Protein AF-Q5F722-F1 (afdb_monomer_lite)

Structure (mmCIF, N/CA/C/O backbone):
data_AF-Q5F722-F1
#
_entry.id   AF-Q5F722-F1
#
loop_
_atom_site.group_PDB
_atom_site.id
_atom_site.type_symbol
_atom_site.label_atom_id
_atom_site.label_alt_id
_atom_site.label_comp_id
_atom_site.label_asym_id
_atom_site.label_entity_id
_atom_site.label_seq_id
_atom_site.pdbx_PDB_ins_code
_at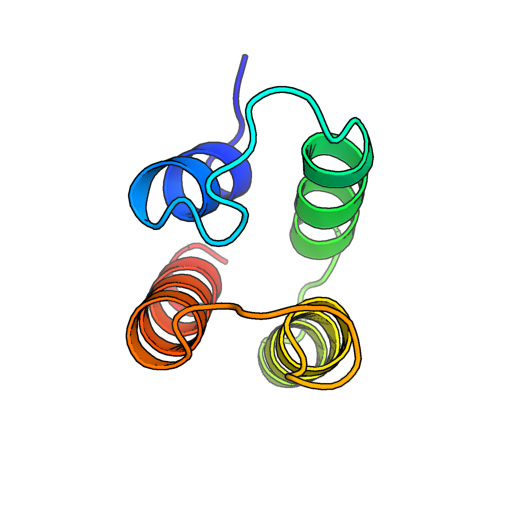om_site.Cartn_x
_atom_site.Cartn_y
_atom_site.Cartn_z
_atom_site.occupancy
_atom_site.B_iso_or_equiv
_atom_site.auth_seq_id
_atom_site.auth_comp_id
_atom_site.auth_asym_id
_atom_site.auth_atom_id
_atom_site.pdbx_PDB_model_num
ATOM 1 N N . MET A 1 1 ? -11.275 19.360 -1.408 1.00 77.75 1 MET A N 1
ATOM 2 C CA . MET A 1 1 ? -10.351 19.105 -0.278 1.00 77.75 1 MET A CA 1
ATOM 3 C C . MET A 1 1 ? -9.972 17.644 -0.359 1.00 77.75 1 MET A C 1
ATOM 5 O O . MET A 1 1 ? -10.895 16.844 -0.442 1.00 77.75 1 MET A O 1
ATOM 9 N N . LYS A 1 2 ? -8.676 17.313 -0.399 1.00 77.94 2 LYS A N 1
ATOM 10 C CA . LYS A 1 2 ? -8.243 15.911 -0.459 1.00 77.94 2 LYS A CA 1
ATOM 11 C C . LYS A 1 2 ? -8.582 15.202 0.860 1.00 77.94 2 LYS A C 1
ATOM 13 O O . LYS A 1 2 ? -8.301 15.754 1.928 1.00 77.94 2 LYS A O 1
ATOM 18 N N . ASN A 1 3 ? -9.234 14.041 0.786 1.00 85.75 3 ASN A N 1
ATOM 19 C CA . ASN A 1 3 ? -9.468 13.177 1.948 1.00 85.75 3 ASN A CA 1
ATOM 20 C C . ASN A 1 3 ? -8.151 12.498 2.385 1.00 85.75 3 ASN A C 1
ATOM 22 O O . ASN A 1 3 ? -7.127 12.657 1.726 1.00 85.75 3 ASN A O 1
ATOM 26 N N . GLU A 1 4 ? -8.147 11.785 3.513 1.00 90.75 4 GLU A N 1
ATOM 27 C CA . GLU A 1 4 ? -6.905 11.194 4.037 1.00 90.75 4 GLU A CA 1
ATOM 28 C C . GLU A 1 4 ? -6.297 10.153 3.084 1.00 90.75 4 GLU A C 1
ATOM 30 O O . GLU A 1 4 ? -5.092 10.166 2.855 1.00 90.75 4 GLU A O 1
ATOM 35 N N . ILE A 1 5 ? -7.131 9.346 2.421 1.00 91.38 5 ILE A N 1
ATOM 36 C CA . ILE A 1 5 ? -6.692 8.370 1.412 1.00 91.38 5 ILE A CA 1
ATOM 37 C C . ILE A 1 5 ? -6.008 9.070 0.230 1.00 91.38 5 ILE A C 1
ATOM 39 O O . ILE A 1 5 ? -4.927 8.665 -0.182 1.00 91.38 5 ILE A O 1
ATOM 43 N N . GLN A 1 6 ? -6.576 10.179 -0.248 1.00 88.00 6 GLN A N 1
ATOM 44 C CA . GLN A 1 6 ? -5.992 11.022 -1.296 1.00 88.00 6 GLN A CA 1
ATOM 45 C C . GLN A 1 6 ? -4.717 11.753 -0.855 1.00 88.00 6 GLN A C 1
ATOM 47 O O . GLN A 1 6 ? -4.001 12.279 -1.689 1.00 88.00 6 GLN A O 1
ATOM 52 N N . LYS A 1 7 ? -4.412 11.879 0.436 1.00 90.31 7 LYS A N 1
ATOM 53 C CA . LYS A 1 7 ? -3.098 12.404 0.850 1.00 90.31 7 LYS A CA 1
ATOM 54 C C . LYS A 1 7 ? -2.056 11.297 0.884 1.00 90.31 7 LYS A C 1
ATOM 56 O O . LYS A 1 7 ? -0.900 11.534 0.553 1.00 90.31 7 LYS A O 1
ATOM 61 N N . ILE A 1 8 ? -2.468 10.100 1.295 1.00 93.12 8 ILE A N 1
ATOM 62 C CA . ILE A 1 8 ? -1.591 8.933 1.340 1.00 93.12 8 ILE A CA 1
ATOM 63 C C . ILE A 1 8 ? -1.196 8.535 -0.079 1.00 93.12 8 ILE A C 1
ATOM 65 O O . ILE A 1 8 ? -0.013 8.386 -0.355 1.00 93.12 8 ILE A O 1
ATOM 69 N N . MET A 1 9 ? -2.152 8.427 -1.001 1.00 89.81 9 MET A N 1
ATOM 70 C CA . MET A 1 9 ? -1.829 8.075 -2.383 1.00 89.81 9 MET A CA 1
ATOM 71 C C . MET A 1 9 ? -0.947 9.151 -3.059 1.00 89.81 9 MET A C 1
ATOM 73 O O . MET A 1 9 ? 0.002 8.792 -3.745 1.00 89.81 9 MET A O 1
ATOM 77 N N . ASP A 1 10 ? -1.162 10.446 -2.780 1.00 87.50 10 ASP A N 1
ATOM 78 C CA . ASP A 1 10 ? -0.315 11.552 -3.272 1.00 87.50 10 ASP A CA 1
ATOM 79 C C . ASP A 1 10 ? 1.134 11.424 -2.781 1.00 87.50 10 ASP A C 1
ATOM 81 O O . ASP A 1 10 ? 2.072 11.762 -3.493 1.00 87.50 10 ASP A O 1
ATOM 85 N N . LYS A 1 11 ? 1.320 10.990 -1.529 1.00 91.38 11 LYS A N 1
ATOM 86 C CA . LYS A 1 11 ? 2.638 10.862 -0.897 1.00 91.38 11 LYS A CA 1
ATOM 87 C C . LYS A 1 11 ? 3.499 9.803 -1.584 1.00 91.38 11 LYS A C 1
ATOM 89 O O . LYS A 1 11 ? 4.713 9.977 -1.646 1.00 91.38 11 LYS A O 1
ATOM 94 N N . TYR A 1 12 ? 2.885 8.708 -2.022 1.00 91.31 12 TYR A N 1
ATOM 95 C CA . TYR A 1 12 ? 3.587 7.599 -2.670 1.00 91.31 12 TYR A CA 1
ATOM 96 C C . TYR A 1 12 ? 3.640 7.721 -4.190 1.00 91.31 12 TYR A C 1
ATOM 98 O O . TYR A 1 12 ? 4.415 6.990 -4.799 1.00 91.31 12 TYR A O 1
ATOM 106 N N . ASP A 1 13 ? 2.826 8.614 -4.764 1.00 84.12 13 ASP A N 1
ATOM 107 C CA . ASP A 1 13 ? 2.728 8.911 -6.196 1.00 84.12 13 ASP A CA 1
ATOM 108 C C . ASP A 1 13 ? 2.922 7.671 -7.084 1.00 84.12 13 ASP A C 1
ATOM 110 O O . ASP A 1 13 ? 3.871 7.584 -7.865 1.00 84.12 13 ASP A O 1
ATOM 114 N N . PR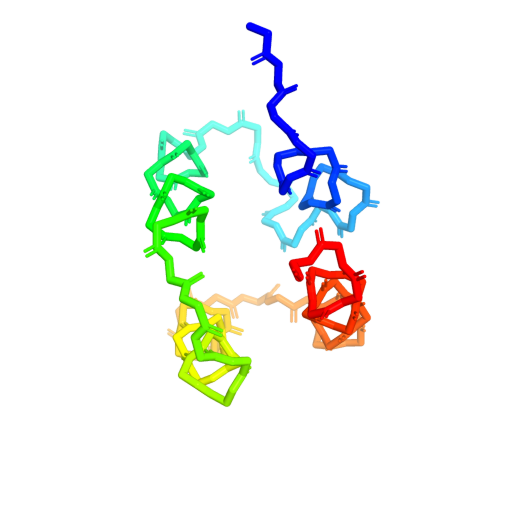O A 1 14 ? 2.061 6.646 -6.946 1.00 75.56 14 PRO A N 1
ATOM 115 C CA . PRO A 1 14 ? 2.295 5.392 -7.645 1.00 75.56 14 PRO A CA 1
ATOM 116 C C . PRO A 1 14 ? 2.270 5.571 -9.171 1.00 75.56 14 PRO A C 1
ATOM 118 O O . PRO A 1 14 ? 2.964 4.839 -9.871 1.00 75.56 14 PRO A O 1
ATOM 121 N N . TRP A 1 15 ? 1.533 6.557 -9.695 1.00 74.88 15 TRP A N 1
ATOM 122 C CA . TRP A 1 15 ? 1.320 6.728 -11.134 1.00 74.88 15 TRP A CA 1
ATOM 123 C C . TRP A 1 15 ? 2.356 7.607 -11.839 1.00 74.88 15 TRP A C 1
ATOM 125 O O . TRP A 1 15 ? 2.443 7.489 -13.055 1.00 74.88 15 TRP A O 1
ATOM 135 N N . HIS A 1 16 ? 3.136 8.447 -11.141 1.00 68.25 16 HIS A N 1
ATOM 136 C CA . HIS A 1 16 ? 4.160 9.343 -11.719 1.00 68.25 16 HIS A CA 1
ATOM 137 C C . HIS A 1 16 ? 3.684 10.261 -12.880 1.00 68.25 16 HIS A C 1
ATOM 139 O O . HIS A 1 16 ? 4.492 10.989 -13.461 1.00 68.25 16 HIS A O 1
ATOM 145 N N . GLU A 1 17 ? 2.396 10.238 -13.242 1.00 60.66 17 GLU A N 1
ATOM 146 C CA . GLU A 1 17 ? 1.791 10.965 -14.358 1.00 60.66 17 GLU A CA 1
ATOM 147 C C . GLU A 1 17 ? 0.651 11.857 -13.849 1.00 60.66 17 GLU A C 1
ATOM 149 O O . GLU A 1 17 ? -0.274 11.406 -13.171 1.00 60.66 17 GLU A O 1
ATOM 154 N N . ASP A 1 18 ? 0.712 13.138 -14.218 1.00 54.22 18 ASP A N 1
ATOM 155 C CA . ASP A 1 18 ? -0.066 14.236 -13.627 1.00 54.22 18 ASP A CA 1
ATOM 156 C C . ASP A 1 18 ? -1.594 14.198 -13.870 1.00 54.22 18 ASP A C 1
ATOM 158 O O . ASP A 1 18 ? -2.306 15.038 -13.320 1.00 54.22 18 ASP A O 1
ATOM 162 N N . ASP A 1 19 ? -2.137 13.281 -14.683 1.00 57.47 19 ASP A N 1
ATOM 163 C CA . ASP A 1 19 ? -3.448 13.519 -15.319 1.00 57.47 19 ASP A CA 1
ATOM 164 C C . ASP A 1 19 ? -4.421 12.323 -15.379 1.00 57.47 19 ASP A C 1
ATOM 166 O O . ASP A 1 19 ? -5.307 12.256 -16.240 1.00 57.47 19 ASP A O 1
ATOM 170 N N . PHE A 1 20 ? -4.335 11.373 -14.443 1.00 61.28 20 PHE A N 1
ATOM 171 C CA . PHE A 1 20 ? -5.301 10.270 -14.397 1.00 61.28 20 PHE A CA 1
ATOM 172 C C . PHE A 1 20 ? -6.485 10.580 -13.465 1.00 61.28 20 PHE A C 1
ATOM 174 O O . PHE A 1 20 ? -6.422 10.389 -12.251 1.00 61.28 20 PHE A O 1
ATOM 181 N N . LYS A 1 21 ? -7.617 11.012 -14.052 1.00 63.47 21 LYS A N 1
ATOM 182 C CA . LYS A 1 21 ? -8.923 11.203 -13.369 1.00 63.47 21 LYS A CA 1
ATOM 183 C C . LYS A 1 21 ? -9.305 10.059 -12.420 1.00 63.47 21 LYS A C 1
ATOM 185 O O . LYS A 1 21 ? -10.002 10.289 -11.436 1.00 63.47 21 LYS A O 1
ATOM 190 N N . SER A 1 22 ? -8.832 8.847 -12.691 1.00 68.69 22 SER A N 1
ATOM 191 C CA . SER A 1 22 ? -9.129 7.652 -11.904 1.00 68.69 22 SER A CA 1
ATOM 192 C C . SER A 1 22 ? -8.563 7.694 -10.485 1.00 68.69 22 SER A C 1
ATOM 194 O O . SER A 1 22 ? -9.028 6.942 -9.638 1.00 68.69 22 SER A O 1
ATOM 196 N N . TYR A 1 23 ? -7.614 8.586 -10.186 1.00 76.19 23 TYR A N 1
ATOM 197 C CA . TYR A 1 23 ? -7.106 8.773 -8.828 1.00 76.19 23 TYR A CA 1
ATOM 198 C C . TYR A 1 23 ? -8.220 9.110 -7.826 1.00 76.19 23 TYR A C 1
ATOM 200 O O . TYR A 1 23 ? -8.284 8.551 -6.729 1.00 76.19 23 TYR A O 1
ATOM 208 N N . GLU A 1 24 ? -9.128 10.013 -8.210 1.00 80.56 24 GLU A N 1
ATOM 209 C CA . GLU A 1 24 ? -10.239 10.406 -7.345 1.00 80.56 24 GLU A CA 1
ATOM 210 C C . GLU A 1 24 ? -11.242 9.266 -7.160 1.00 80.56 24 GLU A C 1
ATOM 212 O O . GLU A 1 24 ? -11.732 9.072 -6.047 1.00 80.56 24 GLU A O 1
ATOM 217 N N . ASP A 1 25 ? -11.500 8.490 -8.215 1.00 87.56 25 ASP A N 1
ATOM 218 C CA . ASP A 1 25 ? -12.418 7.351 -8.174 1.00 87.56 25 ASP A CA 1
ATOM 219 C C . ASP A 1 25 ? -11.856 6.208 -7.315 1.00 87.56 25 ASP A C 1
ATOM 221 O O . ASP A 1 25 ? -12.546 5.736 -6.415 1.00 87.56 25 ASP A O 1
ATOM 225 N N . ILE A 1 26 ? -10.577 5.844 -7.478 1.00 89.88 26 ILE A N 1
ATOM 226 C CA . ILE A 1 26 ? -9.921 4.809 -6.661 1.00 89.88 26 ILE A CA 1
ATOM 227 C C . ILE A 1 26 ? -9.910 5.227 -5.187 1.00 89.88 26 ILE A C 1
ATOM 229 O O . ILE A 1 26 ? -10.288 4.447 -4.312 1.00 89.88 26 ILE A O 1
ATOM 233 N N . ALA A 1 27 ? -9.511 6.467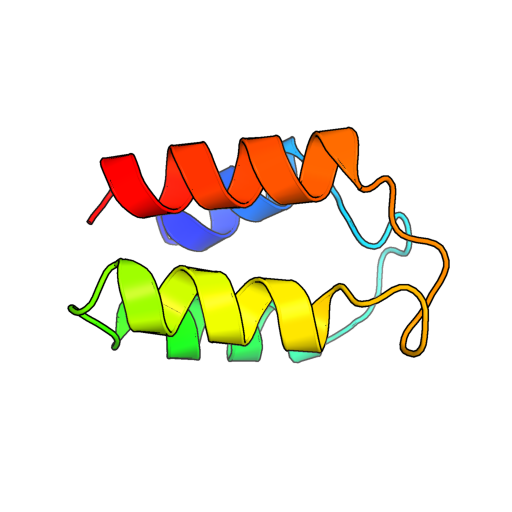 -4.887 1.00 89.38 27 ALA A N 1
ATOM 234 C CA . ALA A 1 27 ? -9.486 6.951 -3.510 1.00 89.38 27 ALA A CA 1
ATOM 235 C C . ALA A 1 27 ? -10.890 7.001 -2.888 1.00 89.38 27 ALA A C 1
ATOM 237 O O . ALA A 1 27 ? -11.055 6.732 -1.694 1.00 89.38 27 ALA A O 1
ATOM 238 N N . LYS A 1 28 ? -11.911 7.333 -3.686 1.00 89.94 28 LYS A N 1
ATOM 239 C CA . LYS A 1 28 ? -13.312 7.298 -3.267 1.00 89.94 28 LYS A CA 1
ATOM 240 C C . LYS A 1 28 ? -13.765 5.872 -2.980 1.00 89.94 28 LYS A C 1
ATOM 242 O O . LYS A 1 28 ? -14.334 5.651 -1.913 1.00 89.94 28 LYS A O 1
ATOM 247 N N . ASP A 1 29 ? -13.479 4.924 -3.861 1.00 91.81 29 ASP A N 1
ATOM 248 C CA . ASP A 1 29 ? -13.827 3.518 -3.669 1.00 91.81 29 ASP A CA 1
ATOM 249 C C . ASP A 1 29 ? -13.192 2.972 -2.390 1.00 91.81 29 ASP A C 1
ATOM 251 O O . ASP A 1 29 ? -13.901 2.456 -1.528 1.00 91.81 29 ASP A O 1
ATOM 255 N N . VAL A 1 30 ? -11.887 3.193 -2.197 1.00 92.50 30 VAL A N 1
ATOM 256 C CA . VAL A 1 30 ? -11.172 2.797 -0.972 1.00 92.50 30 VAL A CA 1
ATOM 257 C C . VAL A 1 30 ? -11.795 3.430 0.271 1.00 92.50 30 VAL A C 1
ATOM 259 O O . VAL A 1 30 ? -11.971 2.749 1.277 1.00 92.50 30 VAL A O 1
ATOM 262 N N . SER A 1 31 ? -12.186 4.708 0.214 1.00 90.62 31 SER A N 1
ATOM 263 C CA . SER A 1 31 ? -12.804 5.397 1.358 1.00 90.62 31 SER A CA 1
ATOM 264 C C . SER A 1 31 ? -14.181 4.848 1.761 1.00 90.62 31 SER A C 1
ATOM 266 O O . SER A 1 31 ? -14.655 5.135 2.860 1.00 90.62 31 SER A O 1
ATOM 268 N N . LEU A 1 32 ? -14.833 4.075 0.885 1.00 91.62 32 LEU A N 1
ATOM 269 C CA . LEU A 1 32 ? -16.121 3.426 1.141 1.00 91.62 32 LEU A CA 1
ATOM 270 C C . LEU A 1 32 ? -15.967 1.976 1.626 1.00 91.62 32 LEU A C 1
ATOM 272 O O . LEU A 1 32 ? -16.949 1.369 2.059 1.00 91.62 32 LEU A O 1
ATOM 276 N N . MET A 1 33 ? -14.759 1.417 1.562 1.00 92.75 33 MET A N 1
ATOM 277 C CA . MET A 1 33 ? -14.456 0.061 2.008 1.00 92.75 33 MET A CA 1
ATOM 278 C C . MET A 1 33 ? -14.056 0.055 3.489 1.00 92.75 33 MET A C 1
ATOM 280 O O . MET A 1 33 ? -13.343 0.934 3.962 1.00 92.75 33 MET A O 1
ATOM 284 N N . THR A 1 34 ? -14.490 -0.964 4.233 1.00 90.31 34 THR A N 1
ATOM 285 C CA . THR A 1 34 ? -14.120 -1.156 5.652 1.00 90.31 34 THR A CA 1
ATOM 286 C C . THR A 1 34 ? -13.260 -2.395 5.890 1.00 90.31 34 THR A C 1
ATOM 288 O O . THR A 1 34 ? -12.631 -2.526 6.940 1.00 90.31 34 THR A O 1
ATOM 291 N N . ASP A 1 35 ? -13.216 -3.312 4.924 1.00 94.00 35 ASP A N 1
ATOM 292 C CA . ASP A 1 35 ? -12.425 -4.535 5.002 1.00 94.00 35 ASP A CA 1
ATOM 293 C C . ASP A 1 35 ? -11.004 -4.276 4.486 1.00 94.00 35 ASP A C 1
ATOM 295 O O . ASP A 1 35 ? -10.773 -4.072 3.293 1.00 94.00 35 ASP A O 1
ATOM 299 N N . LYS A 1 36 ? -10.037 -4.316 5.407 1.00 94.31 36 LYS A N 1
ATOM 300 C CA . LYS A 1 36 ? -8.621 -4.055 5.118 1.00 94.31 36 LYS A CA 1
ATOM 301 C C . LYS A 1 36 ? -8.004 -5.071 4.155 1.00 94.31 36 LYS A C 1
ATOM 303 O O . LYS A 1 36 ? -7.075 -4.711 3.439 1.00 94.31 36 LYS A O 1
ATOM 308 N N . THR A 1 37 ? -8.485 -6.314 4.140 1.00 94.75 37 THR A N 1
ATOM 309 C CA . THR A 1 37 ? -8.026 -7.345 3.200 1.00 94.75 37 THR A CA 1
ATOM 310 C C . THR A 1 37 ? -8.597 -7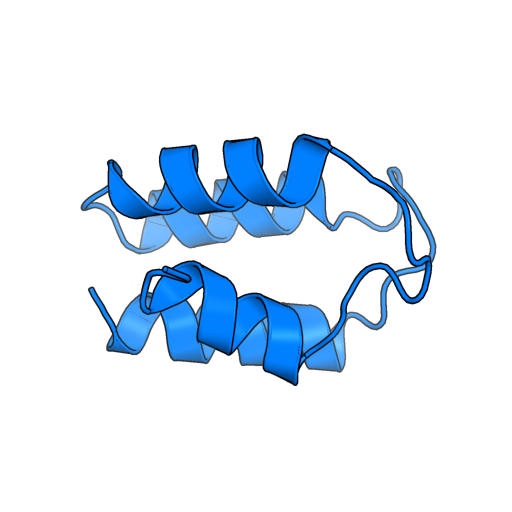.091 1.811 1.00 94.75 37 THR A C 1
ATOM 312 O O . THR A 1 37 ? -7.880 -7.218 0.823 1.00 94.75 37 THR A O 1
ATOM 315 N N . PHE A 1 38 ? -9.862 -6.674 1.723 1.00 95.44 38 PHE A N 1
ATOM 316 C CA . PHE A 1 38 ? -10.462 -6.316 0.439 1.00 95.44 38 PHE A CA 1
ATOM 317 C C . PHE A 1 38 ? -9.793 -5.084 -0.188 1.00 95.44 38 PHE A C 1
ATOM 319 O O . PHE A 1 38 ? -9.491 -5.097 -1.376 1.00 95.44 38 PHE A O 1
ATOM 326 N N . ILE A 1 39 ? -9.488 -4.062 0.619 1.00 94.62 39 ILE A N 1
ATOM 327 C CA . ILE A 1 39 ? -8.768 -2.857 0.173 1.00 94.62 39 ILE A CA 1
ATOM 328 C C . ILE A 1 39 ? -7.391 -3.206 -0.393 1.00 94.62 39 ILE A C 1
ATOM 330 O O . ILE A 1 39 ? -7.006 -2.689 -1.437 1.00 94.62 39 ILE A O 1
ATOM 334 N N . GLU A 1 40 ? -6.653 -4.083 0.287 1.00 96.12 40 GLU A N 1
ATOM 335 C CA . GLU A 1 40 ? -5.342 -4.544 -0.170 1.00 96.12 40 GLU A CA 1
ATOM 336 C C . GLU A 1 40 ? -5.432 -5.268 -1.512 1.00 96.12 40 GLU A C 1
ATOM 338 O O . GLU A 1 40 ? -4.704 -4.912 -2.432 1.00 96.12 40 GLU A O 1
ATOM 343 N N . HIS A 1 41 ? -6.357 -6.221 -1.663 1.00 95.94 41 HIS A N 1
ATOM 344 C CA . HIS A 1 41 ? -6.547 -6.910 -2.940 1.00 95.94 41 HIS A CA 1
ATOM 345 C C . HIS A 1 41 ? -6.964 -5.956 -4.065 1.00 95.94 41 HIS A C 1
ATOM 347 O O . HIS A 1 41 ? -6.404 -6.037 -5.152 1.00 95.94 41 HIS A O 1
ATOM 353 N N . TYR A 1 42 ? -7.896 -5.034 -3.799 1.00 95.00 42 TYR A N 1
ATOM 354 C CA . TYR A 1 42 ? -8.333 -4.039 -4.780 1.00 95.00 42 TYR A CA 1
ATOM 355 C C . TYR A 1 42 ? -7.167 -3.170 -5.260 1.00 95.00 42 TYR A C 1
ATOM 357 O O . TYR A 1 42 ? -6.968 -2.994 -6.458 1.00 95.00 42 TYR A O 1
ATOM 365 N N . LEU A 1 43 ? -6.362 -2.655 -4.327 1.00 94.06 43 LEU A N 1
ATOM 366 C CA . LEU A 1 43 ? -5.219 -1.818 -4.671 1.00 94.06 43 LEU A CA 1
ATOM 367 C C . LEU A 1 43 ? -4.130 -2.616 -5.393 1.00 94.06 43 LEU A C 1
ATOM 369 O O . LEU A 1 43 ? -3.591 -2.120 -6.373 1.00 94.06 43 LEU A O 1
ATOM 373 N N . LEU A 1 44 ? -3.840 -3.853 -4.988 1.00 94.25 44 LEU A N 1
ATOM 374 C CA . LEU A 1 44 ? -2.883 -4.703 -5.708 1.00 94.25 44 LEU A CA 1
ATOM 375 C C . LEU A 1 44 ? -3.341 -5.043 -7.132 1.00 94.25 44 LEU A C 1
ATOM 377 O O . LEU A 1 44 ? -2.506 -5.148 -8.023 1.00 94.25 44 LEU A O 1
ATOM 381 N N . GLU A 1 45 ? -4.647 -5.191 -7.365 1.00 92.94 45 GLU A N 1
ATOM 382 C CA . GLU A 1 45 ? -5.196 -5.387 -8.710 1.00 92.94 45 GLU A CA 1
ATOM 383 C C . GLU A 1 45 ? -5.035 -4.117 -9.556 1.00 92.94 45 GLU A C 1
ATOM 385 O O . GLU A 1 45 ? -4.491 -4.177 -10.660 1.00 92.94 45 GLU A O 1
ATOM 390 N N . VAL A 1 46 ? -5.430 -2.958 -9.014 1.00 90.75 46 VAL A N 1
ATOM 391 C CA . VAL A 1 46 ? -5.289 -1.645 -9.668 1.00 90.75 46 VAL A CA 1
ATOM 392 C C . VAL A 1 46 ? -3.828 -1.353 -10.018 1.00 90.75 46 VAL A C 1
ATOM 394 O O . VAL A 1 46 ? -3.542 -0.974 -11.152 1.00 90.75 46 VAL A O 1
ATOM 397 N N . TYR A 1 47 ? -2.915 -1.583 -9.074 1.00 89.56 47 TYR A N 1
ATOM 398 C CA . TYR A 1 47 ? -1.480 -1.307 -9.175 1.00 89.56 47 TYR A CA 1
ATOM 399 C C . TYR A 1 47 ? -0.645 -2.535 -9.565 1.00 89.56 47 TYR A C 1
ATOM 401 O O . TYR A 1 47 ? 0.543 -2.627 -9.240 1.00 89.56 47 TYR A O 1
ATOM 409 N N . SER A 1 48 ? -1.261 -3.493 -10.252 1.00 89.00 48 SER A N 1
ATOM 410 C CA . SER A 1 48 ? -0.563 -4.671 -10.758 1.00 89.00 48 SER A CA 1
ATOM 411 C C . SER A 1 48 ? 0.428 -4.301 -11.865 1.00 89.00 48 SER A C 1
ATOM 413 O O . SER A 1 48 ? 0.211 -3.360 -12.629 1.00 89.00 48 SER A O 1
ATOM 415 N N . GLU A 1 49 ? 1.497 -5.088 -12.006 1.00 84.00 49 GLU A N 1
ATOM 416 C CA . GLU A 1 49 ? 2.461 -4.938 -13.110 1.00 84.00 49 GLU A CA 1
ATOM 417 C C . GLU A 1 49 ? 1.807 -5.094 -14.499 1.00 84.00 49 GLU A C 1
ATOM 419 O O . GLU A 1 49 ? 2.352 -4.632 -15.501 1.00 84.00 49 GLU A O 1
ATOM 424 N N . GLU A 1 50 ? 0.625 -5.719 -14.570 1.00 86.44 50 GLU A N 1
ATOM 425 C CA . GLU A 1 50 ? -0.169 -5.852 -15.797 1.00 86.44 50 GLU A CA 1
ATOM 426 C C . GLU A 1 50 ? -0.834 -4.529 -16.216 1.00 86.44 50 GLU A C 1
ATOM 428 O O . GLU A 1 50 ? -1.021 -4.292 -17.411 1.00 86.44 50 GLU A O 1
ATOM 433 N N . ASN A 1 51 ? -1.154 -3.654 -15.255 1.00 83.44 51 ASN A N 1
ATOM 434 C CA . ASN A 1 51 ? -1.787 -2.355 -15.502 1.00 83.44 51 ASN A CA 1
ATOM 435 C C . ASN A 1 51 ? -0.777 -1.224 -15.740 1.00 83.44 51 ASN A C 1
ATOM 437 O O . ASN A 1 51 ? -1.151 -0.176 -16.270 1.00 83.44 51 ASN A O 1
ATOM 441 N N . GLY A 1 52 ? 0.490 -1.409 -15.360 1.00 81.19 52 GLY A N 1
ATOM 442 C CA . GLY A 1 52 ? 1.523 -0.393 -15.525 1.00 81.19 52 GLY A CA 1
ATOM 443 C C . GLY A 1 52 ? 2.823 -0.695 -14.785 1.00 81.19 52 GLY A C 1
ATOM 444 O O . GLY A 1 52 ? 2.942 -1.650 -14.020 1.00 81.19 52 GLY A O 1
ATOM 445 N N . HIS A 1 53 ? 3.823 0.155 -15.011 1.00 83.06 53 HIS A N 1
ATOM 446 C CA . HIS A 1 53 ? 5.113 0.076 -14.327 1.00 83.06 53 HIS A CA 1
ATOM 447 C C . HIS A 1 53 ? 5.080 0.870 -13.018 1.00 83.06 53 HIS A C 1
ATOM 4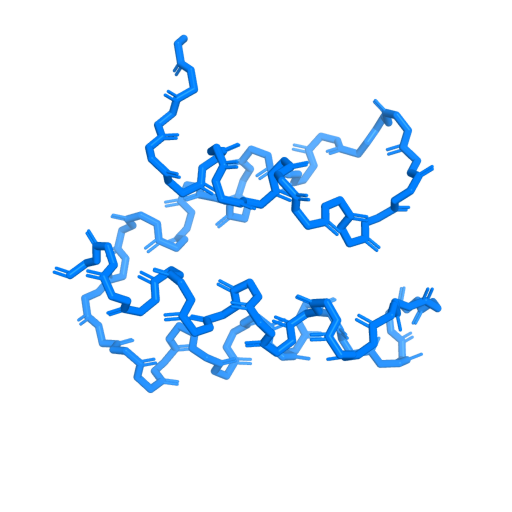49 O O . HIS A 1 53 ? 5.663 1.947 -12.920 1.00 83.06 53 HIS A O 1
ATOM 455 N N . PHE A 1 54 ? 4.379 0.333 -12.019 1.00 87.44 54 PHE A N 1
ATOM 456 C CA . PHE A 1 54 ? 4.344 0.905 -10.673 1.00 87.44 54 PHE A CA 1
ATOM 457 C C . PHE A 1 54 ? 5.548 0.456 -9.852 1.00 87.44 54 PHE A C 1
ATOM 459 O O . PHE A 1 54 ? 5.958 -0.705 -9.915 1.00 87.44 54 PHE A O 1
ATOM 466 N N . ASP A 1 55 ? 6.072 1.358 -9.024 1.00 88.75 55 ASP A N 1
ATOM 467 C CA . ASP A 1 55 ? 7.018 0.992 -7.975 1.00 88.75 55 ASP A CA 1
ATOM 468 C C . ASP A 1 55 ? 6.280 0.173 -6.903 1.00 88.75 55 ASP A C 1
ATOM 470 O O . ASP A 1 55 ? 5.502 0.709 -6.108 1.00 88.75 55 ASP A O 1
ATOM 474 N N . GLN A 1 56 ? 6.502 -1.142 -6.906 1.00 89.88 56 GLN A N 1
ATOM 475 C CA . GLN A 1 56 ? 5.809 -2.070 -6.012 1.00 89.88 56 GLN A CA 1
ATOM 476 C C . GLN A 1 56 ? 6.160 -1.844 -4.534 1.00 89.88 56 GLN A C 1
ATOM 478 O O . GLN A 1 56 ? 5.332 -2.124 -3.666 1.00 89.88 56 GLN A O 1
ATOM 483 N N . ASP A 1 57 ? 7.334 -1.290 -4.219 1.00 92.06 57 ASP A N 1
ATOM 484 C CA . ASP A 1 57 ? 7.687 -0.954 -2.839 1.00 92.06 57 ASP A CA 1
ATOM 485 C C . ASP A 1 57 ? 6.860 0.248 -2.357 1.00 92.06 57 ASP A C 1
ATOM 487 O O . ASP A 1 57 ? 6.304 0.220 -1.252 1.00 92.06 57 ASP A O 1
ATOM 491 N N . ASN A 1 58 ? 6.685 1.266 -3.208 1.00 91.88 58 ASN A N 1
ATOM 492 C CA . ASN A 1 58 ? 5.800 2.398 -2.918 1.00 91.88 58 ASN A CA 1
ATOM 493 C C . ASN A 1 58 ? 4.328 1.978 -2.845 1.00 91.88 58 ASN A C 1
ATOM 495 O O . ASN A 1 58 ? 3.621 2.418 -1.938 1.00 91.88 58 ASN A O 1
ATOM 499 N N . VAL A 1 59 ? 3.864 1.099 -3.739 1.00 92.50 59 VAL A N 1
ATOM 500 C CA . VAL A 1 59 ? 2.489 0.570 -3.717 1.00 92.50 59 VAL A CA 1
ATOM 501 C C . VAL A 1 59 ? 2.218 -0.177 -2.411 1.00 92.50 59 VAL A C 1
ATOM 503 O O . VAL A 1 59 ? 1.234 0.115 -1.728 1.00 92.50 59 VAL A O 1
ATOM 506 N N . HIS A 1 60 ? 3.099 -1.095 -2.004 1.00 94.75 60 HIS A N 1
ATOM 507 C CA . HIS A 1 60 ? 2.933 -1.824 -0.746 1.00 94.75 60 HIS A CA 1
ATOM 508 C C . HIS A 1 60 ? 2.967 -0.896 0.475 1.00 94.75 60 HIS A C 1
ATOM 510 O O . HIS A 1 60 ? 2.158 -1.051 1.396 1.00 94.75 60 HIS A O 1
ATOM 516 N N . ALA A 1 61 ? 3.862 0.095 0.486 1.00 95.81 61 ALA A N 1
ATOM 517 C CA . ALA A 1 61 ? 3.931 1.076 1.563 1.00 95.81 61 ALA A CA 1
ATOM 518 C C . ALA A 1 61 ? 2.657 1.939 1.638 1.00 95.81 61 ALA A C 1
ATOM 520 O O . ALA A 1 61 ? 2.104 2.127 2.727 1.00 95.81 61 ALA A O 1
ATOM 521 N N . MET A 1 62 ? 2.139 2.379 0.489 1.00 95.00 62 MET A N 1
ATOM 522 C CA . MET A 1 62 ? 0.877 3.109 0.367 1.00 95.00 62 MET A CA 1
ATOM 523 C C . MET A 1 62 ? -0.304 2.306 0.911 1.00 95.00 62 MET A C 1
ATOM 525 O O . MET A 1 62 ? -1.080 2.820 1.717 1.00 95.00 62 MET A O 1
ATOM 529 N N . ILE A 1 63 ? -0.429 1.036 0.517 1.00 95.50 63 ILE A N 1
ATOM 530 C CA . ILE A 1 63 ? -1.475 0.134 1.017 1.00 95.50 63 ILE A CA 1
ATOM 531 C C . ILE A 1 63 ? -1.379 -0.004 2.541 1.00 95.50 63 ILE A C 1
ATOM 533 O O . ILE A 1 63 ? -2.393 0.068 3.238 1.00 95.50 63 ILE A O 1
ATOM 537 N N . GLY A 1 64 ? -0.166 -0.165 3.075 1.00 96.62 64 GLY A N 1
ATOM 538 C CA . GLY A 1 64 ? 0.071 -0.244 4.515 1.00 96.62 64 GLY A CA 1
ATOM 539 C C . GLY A 1 64 ? -0.414 0.997 5.269 1.00 96.62 64 GLY A C 1
ATOM 540 O O . GLY A 1 64 ? -1.075 0.873 6.302 1.00 96.62 64 GLY A O 1
ATOM 541 N N . GLU A 1 65 ? -0.137 2.192 4.748 1.00 96.81 65 GLU A N 1
ATOM 542 C CA . GLU A 1 65 ? -0.582 3.448 5.359 1.00 96.81 65 GLU A CA 1
ATOM 543 C C . GLU A 1 65 ? -2.101 3.644 5.242 1.00 96.81 65 GLU A C 1
ATOM 545 O O . GLU A 1 65 ? -2.743 3.988 6.235 1.00 96.81 65 GLU A O 1
ATOM 550 N N . ILE A 1 66 ? -2.705 3.308 4.095 1.00 95.00 66 ILE A N 1
ATOM 551 C CA . ILE A 1 66 ? -4.168 3.307 3.904 1.00 95.00 66 ILE A CA 1
ATOM 552 C C . ILE A 1 66 ? -4.852 2.397 4.930 1.00 95.00 66 ILE A C 1
ATOM 554 O O . ILE A 1 66 ? -5.798 2.814 5.599 1.00 95.00 66 ILE A O 1
ATOM 558 N N . LYS A 1 67 ? -4.351 1.170 5.114 1.00 94.25 67 LYS A N 1
ATOM 559 C CA . LYS A 1 67 ? -4.900 0.214 6.088 1.00 94.25 67 LYS A CA 1
ATOM 560 C C . LYS A 1 67 ? -4.795 0.710 7.528 1.00 94.25 67 LYS A C 1
ATOM 562 O O . LYS A 1 67 ? -5.570 0.256 8.363 1.00 94.25 67 LYS A O 1
ATOM 567 N N . ASN A 1 68 ? -3.858 1.599 7.844 1.00 94.19 68 ASN A N 1
ATOM 568 C CA . ASN A 1 68 ? -3.733 2.195 9.176 1.00 94.19 68 ASN A CA 1
ATOM 569 C C . ASN A 1 68 ? -4.623 3.434 9.366 1.00 94.19 68 ASN A C 1
ATOM 571 O O . ASN A 1 68 ? -4.907 3.789 10.508 1.00 94.19 68 ASN A O 1
ATOM 575 N N . ALA A 1 69 ? -5.060 4.074 8.278 1.00 92.06 69 ALA A N 1
ATOM 576 C CA . ALA A 1 69 ? -5.902 5.271 8.300 1.00 92.06 69 ALA A CA 1
ATOM 577 C C . ALA A 1 69 ? -7.415 4.981 8.388 1.00 92.06 69 ALA A C 1
ATOM 579 O O . ALA A 1 69 ? -8.189 5.896 8.672 1.00 92.06 69 ALA A O 1
ATOM 580 N N . ILE A 1 70 ? -7.826 3.730 8.145 1.00 85.56 70 ILE A N 1
ATOM 581 C CA . ILE A 1 70 ? -9.213 3.228 8.226 1.00 85.56 70 ILE A CA 1
ATOM 582 C C . ILE A 1 70 ? -9.402 2.422 9.513 1.00 85.56 70 ILE A C 1
ATOM 584 O O . ILE A 1 70 ? -10.410 2.658 10.211 1.00 85.56 70 ILE A O 1
#

Secondary structure (DSSP, 8-state):
---HHHHHHHHH-TT--TT-THHHHHHHHHHH---HHHHHHHHHHHT-TTT----HHHHHHHHHHHHHH-

pLDDT: mean 87.05, std 9.96, range [54.22, 96.81]

Organism: Neisseria gonorrhoeae (strain ATCC 700825 / FA 1090) (NCBI:txid242231)

Foldseek 3Di:
DQDPLLVLCVVLVFPVDDDDPCSVVLSVVLVPDDDLVVNLVSLCVCSPVVNHDGPVVSSVVSSVVSSVVD

Sequence (70 aa):
MKNEIQKIMDKYDPWHEDDFKSYEDIAKDVSLMTDKTFIEHYLLEVYSEENGHFDQDNVHAMIGEIKNAI

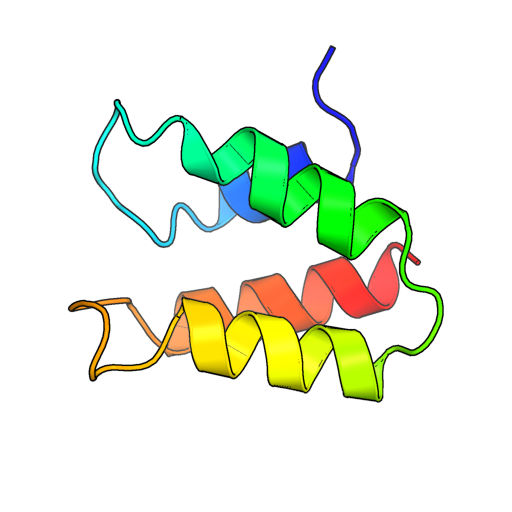Radius of gyration: 10.99 Å; chains: 1; bounding box: 24×26×25 Å

=== Feature glossary ===
Each block in this record encodes a different view of the same protein. In brief:

Predicted aligned error. PAE(i, j) answers: if I align the predicted and true structures on residue i, how far off (in Å) do I expect residue j to be? A block-diagonal PAE matrix with low values on the blocks and high values off-diagonal is the signature of a multi-domain protein with confidently predicted domains but uncertain inter-domain orientation.

Contact-map, Ramachandran, and PAE plots. Plot images: a contact map (which residues are close in 3D, as an N×N binary image), a Ramachandran scatter (backbone torsion angles, revealing secondary-structure composition at a glance), and — for AlphaFold structures — a PAE heatmap (pairwise prediction confidence).

Backbone torsions (φ/ψ). φ (phi) and ψ (psi) are the two rotatable backbone dihedrals per residue: φ is the C(i-1)–N–Cα–C torsion, ψ is the N–Cα–C–N(i+1) torsion, both in degrees on (−180°, 180°]. α-helical residues cluster near (−60°, −45°); β-strand residues near (−120°, +130°). A Ramachandran plot is simply a scatter of (φ, ψ) for every residue.

Foldseek 3Di. A 3Di character summarizes, for each residue, the relative orientation of the Cα frame of its nearest spatial neighbor. Because it encodes fold topology rather than chemistry, 3Di alignments detect remote structural similarity that sequence alignment misses.

Radius of gyration, Cα contacts, bounding box. Three whole-structure scalars: the radius of gyration (RMS distance of Cα from centroid, in Å), the count of Cα–Cα contacts (pairs closer than 8 Å and separated by more than four residues in sequence — i.e. tertiary, not local, contacts), and the bounding-box dimensions. Together they distinguish compact globular folds from extended fibres or disordered chains.

Sequence. Sequence gives the chain of amino acids in standard one-letter code (A=alanine, C=cysteine, …, Y=tyrosine), read N→C. It is the only feature that is directly encoded by the gene; all structural features are derived from the folded form of this sequence.

mmCIF coordinates. Atomic coordinates in PDBx/mmCIF format — the same representation the Protein Data Bank distributes. Each line of the _atom_site loop places one backbone atom in Cartesian space (units: ångströms, origin: arbitrary).

Secondary structure (3-state, P-SEA). Three-state secondary structure (P-SEA) collapses the eight DSSP classes into helix (a), strand (b), and coil (c). P-SEA assigns these from Cα geometry alone — distances and angles — without requiring backbone oxygens, so it works on any Cα trace.

InterPro / GO / CATH / organism. Functional annotations link the protein to curated databases. InterPro entries identify conserved domains and families by matching the sequence against member-database signatures (Pfam, PROSITE, CDD, …). Gene Ontology (GO) terms describe molecular function, biological process, and cellular component in a controlled vocabulary. CATH places the structure in a hierarchical fold classification (Class/Architecture/Topology/Homologous-superfamily). The organism is the source species.

B-factor. B-factor (Debye–Waller factor) reflects atomic displacement in the crystal lattice. It is an experimental observable (units Å²), not a prediction; low values mean the atom is pinned down, high values mean it moves or is heterogeneous across the crystal.

Rendered structure images. Structure images are PyMOL renders from six orthogonal camera directions. Cartoon representation draws helices as coils and strands as arrows; sticks shows the backbone as bonds; surface shows the solvent-excluded envelope. Rainbow coloring maps sequence position to hue (blue→red, N→C); chain coloring assigns a distinct color per polypeptide.

Solvent-accessible surface area. Solvent-accessible surface area (SASA) is the area in Å² traced out by the centre of a 1.4 Å probe sphere (a water molecule) rolled over the protein's van der Waals surface (Shrake–Rupley / Lee–Richards construction). Buried residues have near-zero SASA; fully exposed residues can exceed 200 Å². The total SASA scales roughly with the number of surface residues.

Secondary structure (8-state, DSSP). The SS8 string is DSSP's per-residue secondary-structure call. α-helix (H) means an i→i+4 H-bond ladder; β-strand (E) means the residue participates in a β-sheet; 3₁₀ (G) and π (I) are tighter and wider helices; T/S are turns/bends; '-' is loop.

pLDDT. For AlphaFold models, the B-factor field carries pLDDT — the model's own estimate of local accuracy on a 0–100 scale. Regions with pLDDT<50 should be treated as essentially unmodeled; they often correspond to intrinsically disordered segments.

Nearest PDB structures. Nearest PDB neighbors are the top structural matches found by Foldseek when searching this structure against the entire Protein Data Bank. Each hit reports a TM-score (0 to 1; >0.5 almost always implies the same fold) and an E-value. These are *structural* homologs — they may share no detectable sequence similarity.